Protein AF-A0A1J3KA78-F1 (afdb_monomer_lite)

InterPro domains:
  IPR032675 Leucine-rich repeat domain superfamily [G3DSA:3.80.10.10] (1-89)

Secondary structure (DSSP, 8-state):
--SS--GGGGG-TT--EEE-TT-TT---PPSS---TT--EEE-TT-TT---SS--TT-S---EEE-TTSS--S--TT---TT-----GGGGT--

Sequence (94 aa):
SLVELPSFIQHLKKLNSLDMSYCQNLEILPTGVKLESLELLLFEGCSLLKLESFPDISSNIIWLNLRKTAIEEFPPNLRLENQPLTPLMDMLSP

Structure (mmCIF, N/CA/C/O backbone):
data_AF-A0A1J3KA78-F1
#
_entry.id   AF-A0A1J3KA78-F1
#
loop_
_atom_site.group_PDB
_atom_site.id
_atom_site.type_symbol
_atom_site.label_atom_id
_atom_site.label_alt_id
_atom_site.label_comp_id
_atom_site.label_asym_id
_atom_site.label_entity_id
_atom_site.label_seq_id
_atom_site.pdbx_PDB_ins_code
_atom_site.Cartn_x
_atom_site.Cartn_y
_atom_site.Cartn_z
_atom_site.occupancy
_atom_site.B_iso_or_equiv
_atom_site.auth_seq_id
_atom_site.auth_comp_id
_atom_site.auth_asym_id
_atom_site.auth_atom_id
_atom_site.pdbx_PDB_model_num
ATOM 1 N N . SER A 1 1 ? -18.267 -2.129 2.849 1.00 73.69 1 SER A N 1
ATOM 2 C CA . SER A 1 1 ? -17.009 -1.522 3.314 1.00 73.69 1 SER A CA 1
ATOM 3 C C . SER A 1 1 ? -15.902 -2.537 3.121 1.00 73.69 1 SER A C 1
ATOM 5 O O . SER A 1 1 ? -16.180 -3.714 3.326 1.00 73.69 1 SER A O 1
ATOM 7 N N . LEU A 1 2 ? -14.723 -2.124 2.658 1.00 84.94 2 LEU A N 1
ATOM 8 C CA . LEU A 1 2 ? -13.618 -3.036 2.367 1.00 84.94 2 LEU A CA 1
ATOM 9 C C . LEU A 1 2 ? -12.696 -3.148 3.586 1.00 84.94 2 LEU A C 1
ATOM 11 O O . LEU A 1 2 ? -12.312 -2.118 4.130 1.00 84.94 2 LEU A O 1
ATOM 15 N N . VAL A 1 3 ? -12.380 -4.378 3.995 1.00 88.50 3 VAL A N 1
ATOM 16 C CA . VAL A 1 3 ? -11.527 -4.662 5.166 1.00 88.50 3 VAL A CA 1
ATOM 17 C C . VAL A 1 3 ? -10.120 -5.102 4.760 1.00 88.50 3 VAL A C 1
ATOM 19 O O . VAL A 1 3 ? -9.145 -4.755 5.419 1.00 88.50 3 VAL A O 1
ATOM 22 N N . GLU A 1 4 ? -10.013 -5.803 3.632 1.00 86.62 4 GLU A N 1
ATOM 23 C CA . GLU A 1 4 ? -8.764 -6.289 3.045 1.00 86.62 4 GLU A CA 1
ATOM 24 C C . GLU A 1 4 ? -8.818 -6.183 1.515 1.00 86.62 4 GLU A C 1
ATOM 26 O O . GLU A 1 4 ? -9.899 -6.124 0.917 1.00 86.62 4 GLU A O 1
ATOM 31 N N . LEU A 1 5 ? -7.655 -6.174 0.862 1.00 84.69 5 LEU A N 1
ATOM 32 C CA . LEU A 1 5 ? -7.601 -6.258 -0.596 1.00 84.69 5 LEU A CA 1
ATOM 33 C C . LEU A 1 5 ? -8.027 -7.657 -1.065 1.00 84.69 5 LEU A C 1
ATOM 35 O O . LEU A 1 5 ? -7.574 -8.658 -0.509 1.00 84.69 5 LEU A O 1
ATOM 39 N N . PRO A 1 6 ? -8.817 -7.760 -2.145 1.00 83.81 6 PRO A N 1
ATOM 40 C CA . PRO A 1 6 ? -9.203 -9.055 -2.674 1.00 83.81 6 PRO A CA 1
ATOM 41 C C . PRO A 1 6 ? -8.006 -9.767 -3.318 1.00 83.81 6 PRO A C 1
ATOM 43 O O . PRO A 1 6 ? -7.250 -9.178 -4.093 1.00 83.81 6 PRO A O 1
ATOM 46 N N . SER A 1 7 ? -7.877 -11.070 -3.068 1.00 82.62 7 SER A N 1
ATOM 47 C CA . SER A 1 7 ? -6.734 -11.883 -3.513 1.00 82.62 7 SER A CA 1
ATOM 48 C C . SER A 1 7 ? -6.499 -11.877 -5.028 1.00 82.62 7 SER A C 1
ATOM 50 O O . SER A 1 7 ? -5.362 -12.009 -5.476 1.00 82.62 7 SER A O 1
ATOM 52 N N . PHE A 1 8 ? -7.536 -11.665 -5.847 1.00 86.38 8 PHE A N 1
ATOM 53 C CA . PHE A 1 8 ? -7.385 -11.616 -7.304 1.00 86.38 8 PHE A CA 1
ATOM 54 C C . PHE A 1 8 ? -6.526 -10.441 -7.791 1.00 86.38 8 PHE A C 1
ATOM 56 O O . PHE A 1 8 ? -6.052 -10.493 -8.928 1.00 86.38 8 PHE A O 1
ATOM 63 N N . ILE A 1 9 ? -6.311 -9.409 -6.962 1.00 89.19 9 ILE A N 1
ATOM 64 C CA . ILE A 1 9 ? -5.523 -8.230 -7.335 1.00 89.19 9 ILE A CA 1
ATOM 65 C C . ILE A 1 9 ? -4.106 -8.615 -7.776 1.00 89.19 9 ILE A C 1
ATOM 67 O O . ILE A 1 9 ? -3.563 -8.000 -8.687 1.00 89.19 9 ILE A O 1
ATOM 71 N N . GLN A 1 10 ? -3.553 -9.710 -7.236 1.00 87.00 10 GLN A N 1
ATOM 72 C CA . GLN A 1 10 ? -2.236 -10.246 -7.598 1.00 87.00 10 GLN A CA 1
ATOM 73 C C . GLN A 1 10 ? -2.088 -10.589 -9.095 1.00 87.00 10 GLN A C 1
ATOM 75 O O . GLN A 1 10 ? -0.973 -10.678 -9.613 1.00 87.00 10 GLN A O 1
ATOM 80 N N . HIS A 1 11 ? -3.204 -10.801 -9.804 1.00 90.31 11 HIS A N 1
ATOM 81 C CA . HIS A 1 11 ? -3.217 -11.107 -11.236 1.00 90.31 11 HIS A CA 1
ATOM 82 C C . HIS A 1 11 ? -3.198 -9.848 -12.113 1.00 90.31 11 HIS A C 1
ATOM 84 O O . HIS A 1 11 ? -2.998 -9.945 -13.325 1.00 90.31 11 HIS A O 1
ATOM 90 N N . LEU A 1 12 ? -3.371 -8.659 -11.530 1.00 92.56 12 LEU A N 1
ATOM 91 C CA . LEU A 1 12 ? -3.369 -7.388 -12.250 1.00 92.56 12 LEU A CA 1
ATOM 92 C C . LEU A 1 12 ? -1.933 -6.909 -12.502 1.00 92.56 12 LEU A C 1
ATOM 94 O O . LEU A 1 12 ? -1.493 -5.880 -12.001 1.00 92.56 12 LEU A O 1
ATOM 98 N N . LYS A 1 13 ? -1.186 -7.656 -13.320 1.00 89.44 13 LYS A N 1
ATOM 99 C CA . LYS A 1 13 ? 0.249 -7.424 -13.574 1.00 89.44 13 LYS A CA 1
ATOM 100 C C . LYS A 1 13 ? 0.591 -6.061 -14.174 1.00 89.44 13 LYS A C 1
ATOM 102 O O . LYS A 1 13 ? 1.716 -5.612 -14.022 1.00 89.44 13 LYS A O 1
ATOM 107 N N . LYS A 1 14 ? -0.378 -5.413 -14.824 1.00 94.69 14 LYS A N 1
ATOM 108 C CA . LYS A 1 14 ? -0.246 -4.082 -15.438 1.00 94.69 14 LYS A CA 1
ATOM 109 C C . LYS A 1 14 ? -0.883 -2.964 -14.605 1.00 94.69 14 LYS A C 1
ATOM 111 O O . LYS A 1 14 ? -1.030 -1.854 -15.108 1.00 94.69 14 LYS A O 1
ATOM 116 N N . LEU A 1 15 ? -1.336 -3.253 -13.381 1.00 95.00 15 LEU A N 1
ATOM 117 C CA . LEU A 1 15 ? -1.917 -2.233 -12.515 1.00 95.00 15 LEU A CA 1
ATOM 118 C C . LEU A 1 15 ? -0.829 -1.232 -12.132 1.00 95.00 15 LEU A C 1
ATOM 120 O O . LEU A 1 15 ? 0.128 -1.602 -11.461 1.00 95.00 15 LEU A O 1
ATOM 124 N N . ASN A 1 16 ? -0.983 0.011 -12.581 1.00 94.94 16 ASN A N 1
ATOM 125 C CA . ASN A 1 16 ? -0.026 1.085 -12.325 1.00 94.94 16 ASN A CA 1
ATOM 126 C C . ASN A 1 16 ? -0.435 1.972 -11.138 1.00 94.94 16 ASN A C 1
ATOM 128 O O . ASN A 1 16 ? 0.421 2.445 -10.393 1.00 94.94 16 ASN A O 1
ATOM 132 N N . SER A 1 17 ? -1.739 2.123 -10.901 1.00 93.94 17 SER A N 1
ATOM 133 C CA . SER A 1 17 ? -2.282 2.926 -9.807 1.00 93.94 17 SER A CA 1
ATOM 134 C C . SER A 1 17 ? -3.316 2.137 -9.012 1.00 93.94 17 SER A C 1
ATOM 136 O O . SER A 1 17 ? -4.185 1.482 -9.592 1.00 93.94 17 SER A O 1
ATOM 138 N N . LEU A 1 18 ? -3.206 2.209 -7.687 1.00 92.06 18 LEU A N 1
ATOM 139 C CA . LEU A 1 18 ? -4.155 1.664 -6.729 1.00 92.06 18 LEU A CA 1
ATOM 140 C C . LEU A 1 18 ? -4.640 2.794 -5.817 1.00 92.06 18 LEU A C 1
ATOM 142 O O . LEU A 1 18 ? -3.890 3.285 -4.972 1.00 92.06 18 LEU A O 1
ATOM 146 N N . ASP A 1 19 ? -5.901 3.182 -5.992 1.00 93.12 19 ASP A N 1
ATOM 147 C CA . ASP A 1 19 ? -6.582 4.162 -5.150 1.00 93.12 19 ASP A CA 1
ATOM 148 C C . ASP A 1 19 ? -7.622 3.468 -4.273 1.00 93.12 19 ASP A C 1
ATOM 150 O O . ASP A 1 19 ? -8.537 2.801 -4.756 1.00 93.12 19 ASP A O 1
ATOM 154 N N . MET A 1 20 ? -7.426 3.611 -2.970 1.00 92.62 20 MET A N 1
ATOM 155 C CA . MET A 1 20 ? -8.236 3.040 -1.904 1.00 92.62 20 MET A CA 1
ATOM 156 C C . MET A 1 20 ? -8.608 4.116 -0.883 1.00 92.62 20 MET A C 1
ATOM 158 O O . MET A 1 20 ? -8.990 3.797 0.245 1.00 92.62 20 MET A O 1
ATOM 162 N N . SER A 1 21 ? -8.476 5.392 -1.249 1.00 93.25 21 SER A N 1
ATOM 163 C CA . SER A 1 21 ? -8.762 6.508 -0.366 1.00 93.25 21 SER A CA 1
ATOM 164 C C . SER A 1 21 ? -10.164 6.402 0.239 1.00 93.25 21 SER A C 1
ATOM 166 O O . SER A 1 21 ? -11.138 6.027 -0.413 1.00 93.25 21 SER A O 1
ATOM 168 N N . TYR A 1 22 ? -10.254 6.733 1.525 1.00 94.56 22 TYR A N 1
ATOM 169 C CA . TYR A 1 22 ? -11.463 6.709 2.343 1.00 94.56 22 TYR A CA 1
ATOM 170 C C . TYR A 1 22 ? -12.093 5.318 2.531 1.00 94.56 22 TYR A C 1
ATOM 172 O O . TYR A 1 22 ? -13.230 5.211 2.997 1.00 94.56 22 TYR A O 1
ATOM 180 N N . CYS A 1 23 ? -11.347 4.236 2.276 1.00 94.56 23 CYS A N 1
ATOM 181 C CA . CYS A 1 23 ? -11.696 2.902 2.763 1.00 94.56 23 CYS A CA 1
ATOM 182 C C . CYS A 1 23 ? -11.447 2.816 4.279 1.00 94.56 23 CYS A C 1
ATOM 184 O O . CYS A 1 23 ? -10.469 2.238 4.738 1.00 94.56 23 CYS A O 1
ATOM 186 N N . GLN A 1 24 ? -12.344 3.402 5.076 1.00 93.88 24 GLN A N 1
ATOM 187 C CA . GLN A 1 24 ? -12.169 3.567 6.527 1.00 93.88 24 GLN A CA 1
ATOM 188 C C . GLN A 1 24 ? -12.047 2.251 7.305 1.00 93.88 24 GLN A C 1
ATOM 190 O O . GLN A 1 24 ? -11.443 2.247 8.373 1.00 93.88 24 GLN A O 1
ATOM 195 N N . ASN A 1 25 ? -12.585 1.152 6.766 1.00 94.50 25 ASN A N 1
ATOM 196 C CA . ASN A 1 25 ? -12.495 -0.169 7.389 1.00 94.50 25 ASN A CA 1
ATOM 197 C C . ASN A 1 25 ? -11.287 -0.988 6.915 1.00 94.50 25 ASN A C 1
ATOM 199 O O . ASN A 1 25 ? -11.156 -2.127 7.344 1.00 94.50 25 ASN A O 1
ATOM 203 N N . LEU A 1 26 ? -10.441 -0.451 6.029 1.00 92.06 26 LEU A N 1
ATOM 204 C CA . LEU A 1 26 ? -9.233 -1.136 5.584 1.00 92.06 26 LEU A CA 1
ATOM 205 C C . LEU A 1 26 ? -8.237 -1.168 6.745 1.00 92.06 26 LEU A C 1
ATOM 207 O O . LEU A 1 26 ? -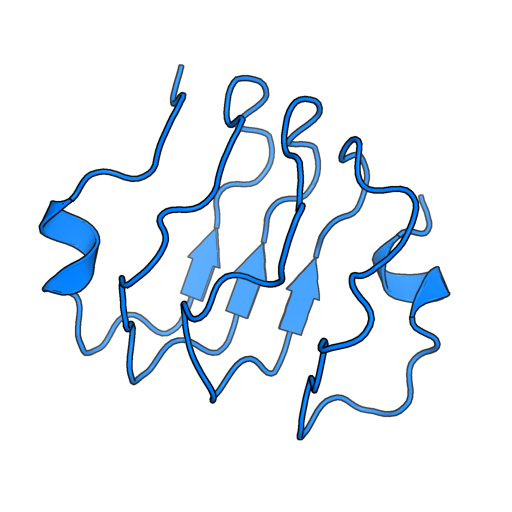7.767 -0.118 7.176 1.00 92.06 26 LEU A O 1
ATOM 211 N N . GLU A 1 27 ? -7.929 -2.363 7.243 1.00 89.25 27 GLU A N 1
ATOM 212 C CA . GLU A 1 27 ? -7.070 -2.534 8.423 1.00 89.25 27 GLU A CA 1
ATOM 213 C C . GLU A 1 27 ? -5.633 -2.894 8.046 1.00 89.25 27 GLU A C 1
ATOM 215 O O . GLU A 1 27 ? -4.680 -2.360 8.617 1.00 89.25 27 GLU A O 1
ATOM 220 N N . ILE A 1 28 ? -5.477 -3.788 7.068 1.00 81.38 28 ILE A N 1
ATOM 221 C CA . ILE A 1 28 ? -4.185 -4.344 6.670 1.00 81.38 28 ILE A CA 1
ATOM 222 C C . ILE A 1 28 ? -4.038 -4.385 5.152 1.00 81.38 28 ILE A C 1
ATOM 224 O O . ILE A 1 28 ? -4.996 -4.603 4.406 1.00 81.38 28 ILE A O 1
ATOM 228 N N . LEU A 1 29 ? -2.800 -4.211 4.693 1.00 79.44 29 LEU A N 1
ATOM 229 C CA . LEU A 1 29 ? -2.419 -4.513 3.318 1.00 79.44 29 LEU A CA 1
ATOM 230 C C . LEU A 1 29 ? -1.978 -5.975 3.223 1.00 79.44 29 LEU A C 1
ATOM 232 O O . LEU A 1 29 ? -1.373 -6.496 4.163 1.00 79.44 29 LEU A O 1
ATOM 236 N N . PRO A 1 30 ? -2.275 -6.659 2.107 1.00 73.00 30 PRO A N 1
ATOM 237 C CA . PRO A 1 30 ? -1.885 -8.045 1.942 1.00 73.00 30 PRO A CA 1
ATOM 238 C C . PRO A 1 30 ? -0.360 -8.157 1.881 1.00 73.00 30 PRO A C 1
ATOM 240 O O . PRO A 1 30 ? 0.313 -7.387 1.192 1.00 73.00 30 PRO A O 1
ATOM 243 N N . THR A 1 31 ? 0.188 -9.149 2.575 1.00 71.88 31 THR A N 1
ATOM 244 C CA . THR A 1 31 ? 1.596 -9.532 2.463 1.00 71.88 31 THR A CA 1
ATOM 245 C C . THR A 1 31 ? 1.771 -10.534 1.318 1.00 71.88 31 THR A C 1
ATOM 247 O O . THR A 1 31 ? 0.899 -11.360 1.053 1.00 71.88 31 THR A O 1
ATOM 250 N N . GLY A 1 32 ? 2.887 -10.450 0.587 1.00 73.25 32 GLY A N 1
ATOM 251 C CA . GLY A 1 32 ? 3.211 -11.393 -0.495 1.00 73.25 32 GLY A CA 1
ATOM 252 C C . GLY A 1 32 ? 2.466 -11.181 -1.822 1.00 73.25 32 GLY A C 1
ATOM 253 O O . GLY A 1 32 ? 2.622 -11.980 -2.745 1.00 73.25 32 GLY A O 1
ATOM 254 N N . VAL A 1 33 ? 1.681 -10.109 -1.957 1.00 82.62 33 VAL A N 1
ATOM 255 C CA . VAL A 1 33 ? 1.102 -9.692 -3.243 1.00 82.62 33 VAL A CA 1
ATOM 256 C C . VAL A 1 33 ? 2.134 -8.864 -3.989 1.00 82.62 33 VAL A C 1
ATOM 258 O O . VAL A 1 33 ? 2.509 -7.829 -3.482 1.00 82.62 33 VAL A O 1
ATOM 261 N N . LYS A 1 34 ? 2.545 -9.250 -5.203 1.00 86.69 34 LYS A N 1
ATOM 262 C CA . LYS A 1 34 ? 3.511 -8.466 -5.995 1.00 86.69 34 LYS A CA 1
ATOM 263 C C . LYS A 1 34 ? 2.889 -7.907 -7.275 1.00 86.69 34 LYS A C 1
ATOM 265 O O . LYS A 1 34 ? 2.638 -8.644 -8.236 1.00 86.69 34 LYS A O 1
ATOM 270 N N . LEU A 1 35 ? 2.661 -6.597 -7.283 1.00 90.81 35 LEU A N 1
ATOM 271 C CA . LEU A 1 35 ? 2.114 -5.816 -8.390 1.00 90.81 35 LEU A CA 1
ATOM 272 C C . LEU A 1 35 ? 3.259 -5.143 -9.154 1.00 90.81 35 LEU A C 1
ATOM 274 O O . LEU A 1 35 ? 3.669 -4.029 -8.857 1.00 90.81 35 LEU A O 1
ATOM 278 N N . GLU A 1 36 ? 3.792 -5.854 -10.147 1.00 89.81 36 GLU A N 1
ATOM 279 C CA . GLU A 1 36 ? 5.040 -5.509 -10.849 1.00 89.81 36 GLU A CA 1
ATOM 280 C C . GLU A 1 36 ? 5.043 -4.127 -11.520 1.00 89.81 36 GLU A C 1
ATOM 282 O O . GLU A 1 36 ? 6.098 -3.517 -11.618 1.00 89.81 36 GLU A O 1
ATOM 287 N N . SER A 1 37 ? 3.901 -3.618 -11.987 1.00 92.50 37 SER A N 1
ATOM 288 C CA . SER A 1 37 ? 3.814 -2.292 -12.628 1.00 92.50 37 SER A CA 1
ATOM 289 C C . SER A 1 37 ? 3.329 -1.176 -11.701 1.00 92.50 37 SER A C 1
ATOM 291 O O . SER A 1 37 ? 3.118 -0.066 -12.180 1.00 92.50 37 SER A O 1
ATOM 293 N N . LEU A 1 38 ? 3.101 -1.456 -10.414 1.00 91.38 38 LEU A N 1
ATOM 294 C CA . LEU A 1 38 ? 2.441 -0.511 -9.516 1.00 91.38 38 LEU A CA 1
ATOM 295 C C . LEU A 1 38 ? 3.398 0.598 -9.076 1.00 91.38 38 LEU A C 1
ATOM 297 O O . LEU A 1 38 ? 4.424 0.328 -8.451 1.00 91.38 38 LEU A O 1
ATOM 301 N N . GLU A 1 39 ? 3.000 1.833 -9.359 1.00 90.00 39 GLU A N 1
ATOM 302 C CA . GLU A 1 39 ? 3.770 3.058 -9.148 1.00 90.00 39 GLU A CA 1
ATOM 303 C C . GLU A 1 39 ? 3.077 4.007 -8.157 1.00 90.00 39 GLU A C 1
ATOM 305 O O . GLU A 1 39 ? 3.746 4.655 -7.351 1.00 90.00 39 GLU A O 1
ATOM 310 N N . LEU A 1 40 ? 1.740 4.072 -8.173 1.00 90.00 40 LEU A N 1
ATOM 311 C CA . LEU A 1 40 ? 0.954 5.014 -7.368 1.00 90.00 40 LEU A CA 1
ATOM 312 C C . LEU A 1 40 ? 0.062 4.280 -6.357 1.00 90.00 40 LEU A C 1
ATOM 314 O O . LEU A 1 40 ? -0.788 3.483 -6.757 1.00 90.00 40 LEU A O 1
ATOM 318 N N . LEU A 1 41 ? 0.217 4.575 -5.061 1.00 89.25 41 LEU A N 1
ATOM 319 C CA . LEU A 1 41 ? -0.629 4.038 -3.986 1.00 89.25 41 LEU A CA 1
ATOM 320 C C . LEU A 1 41 ? -1.276 5.169 -3.181 1.00 89.25 41 LEU A C 1
ATOM 322 O O . LEU A 1 41 ? -0.584 5.984 -2.569 1.00 89.25 41 LEU A O 1
ATOM 326 N N . LEU A 1 42 ? -2.608 5.202 -3.144 1.00 91.38 42 LEU A N 1
ATOM 327 C CA . LEU A 1 42 ? -3.377 6.223 -2.432 1.00 91.38 42 LEU A CA 1
ATOM 328 C C . LEU A 1 42 ? -4.267 5.569 -1.368 1.00 91.38 42 LEU A C 1
ATOM 330 O O . LEU A 1 42 ? -5.176 4.811 -1.690 1.00 91.38 42 LEU A O 1
ATOM 334 N N . PHE A 1 43 ? -4.004 5.874 -0.095 1.00 91.69 43 PHE A N 1
ATOM 335 C CA . PHE A 1 43 ? -4.767 5.387 1.063 1.00 91.69 43 PHE A CA 1
ATOM 336 C C . PHE A 1 43 ? -5.253 6.525 1.963 1.00 91.69 43 PHE A C 1
ATOM 338 O O . PHE A 1 43 ? -5.564 6.301 3.134 1.00 91.69 43 PHE A O 1
ATOM 345 N N . GLU A 1 44 ? -5.327 7.753 1.440 1.00 91.69 44 GLU A N 1
ATOM 346 C CA . GLU A 1 44 ? -5.770 8.898 2.239 1.00 91.69 44 GLU A CA 1
ATOM 347 C C . GLU A 1 44 ? -7.104 8.603 2.934 1.00 91.69 44 GLU A C 1
ATOM 349 O O . GLU A 1 44 ? -8.051 8.177 2.282 1.00 91.69 44 GLU A O 1
ATOM 354 N N . GLY A 1 45 ? -7.195 8.828 4.243 1.00 93.50 45 GLY A N 1
ATOM 355 C CA . GLY A 1 45 ? -8.433 8.629 5.000 1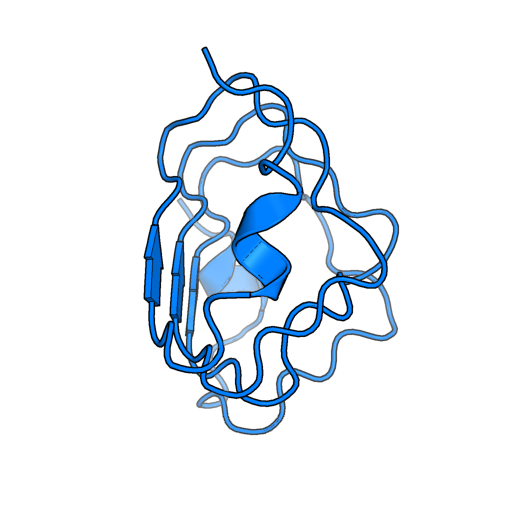.00 93.50 45 GLY A CA 1
ATOM 356 C C . GLY A 1 45 ? -8.756 7.174 5.354 1.00 93.50 45 GLY A C 1
ATOM 357 O O . GLY A 1 45 ? -9.857 6.910 5.841 1.00 93.50 45 GLY A O 1
ATOM 358 N N . CYS A 1 46 ? -7.837 6.226 5.138 1.00 93.88 46 CYS A N 1
ATOM 359 C CA . CYS A 1 46 ? -7.959 4.862 5.663 1.00 93.88 46 CYS A CA 1
ATOM 360 C C . CYS A 1 46 ? -7.605 4.845 7.158 1.00 93.88 46 CYS A C 1
ATOM 362 O O . CYS A 1 46 ? -6.504 4.473 7.557 1.00 93.88 46 CYS A O 1
ATOM 364 N N . SER A 1 47 ? -8.538 5.290 7.999 1.00 92.88 47 SER A N 1
ATOM 365 C CA . SER A 1 47 ? -8.306 5.555 9.425 1.00 92.88 47 SER A CA 1
ATOM 366 C C . SER A 1 47 ? -7.963 4.330 10.275 1.00 92.88 47 SER A C 1
ATOM 368 O O . SER A 1 47 ? -7.426 4.500 11.362 1.00 92.88 47 SER A O 1
ATOM 370 N N . LEU A 1 48 ? -8.286 3.113 9.824 1.00 93.31 48 LEU A N 1
ATOM 371 C CA . LEU A 1 48 ? -7.937 1.874 10.531 1.00 93.31 48 LEU A CA 1
ATOM 372 C C . LEU A 1 48 ? -6.680 1.190 9.981 1.00 93.31 48 LEU A C 1
ATOM 374 O O . LEU A 1 48 ? -6.256 0.181 10.544 1.00 93.31 48 LEU A O 1
ATOM 378 N N . LEU A 1 49 ? -6.076 1.738 8.921 1.00 90.50 49 LEU A N 1
ATOM 379 C CA . LEU A 1 49 ? -4.926 1.131 8.266 1.00 90.50 49 LEU A CA 1
ATOM 380 C C . LEU A 1 49 ? -3.699 1.182 9.179 1.00 90.50 49 LEU A C 1
ATOM 382 O O . LEU A 1 49 ? -3.314 2.254 9.651 1.00 90.50 49 LEU A O 1
ATOM 386 N N . LYS A 1 50 ? -3.066 0.025 9.378 1.00 84.38 50 LYS A N 1
ATOM 387 C CA . LYS A 1 50 ? -1.831 -0.139 10.155 1.00 84.38 50 LYS A CA 1
ATOM 388 C C . LYS A 1 50 ? -0.716 -0.711 9.282 1.00 84.38 50 LYS A C 1
ATOM 390 O O . LYS A 1 50 ? -0.971 -1.511 8.383 1.00 84.38 50 LYS A O 1
ATOM 395 N N . LEU A 1 51 ? 0.529 -0.340 9.584 1.00 78.81 51 LEU A N 1
ATOM 396 C CA . LEU A 1 51 ? 1.733 -0.878 8.945 1.00 78.81 51 LEU A CA 1
ATOM 397 C C . LEU A 1 51 ? 2.712 -1.388 10.007 1.00 78.81 51 LEU A C 1
ATOM 399 O O . LEU A 1 51 ? 3.451 -0.607 10.593 1.00 78.81 51 LEU A O 1
ATOM 403 N N . GLU A 1 52 ? 2.747 -2.701 10.240 1.00 71.88 52 GLU A N 1
ATOM 404 C CA . GLU A 1 52 ? 3.801 -3.319 11.069 1.00 71.88 52 GLU A CA 1
ATOM 405 C C . GLU A 1 52 ? 5.116 -3.469 10.290 1.00 71.88 52 GLU A C 1
ATOM 407 O O . GLU A 1 52 ? 6.217 -3.368 10.827 1.00 71.88 52 GLU A O 1
ATOM 412 N N . SER A 1 53 ? 4.994 -3.686 8.983 1.00 72.00 53 SER A N 1
ATOM 413 C CA . SER A 1 53 ? 6.079 -3.665 8.013 1.00 72.00 53 SER A CA 1
ATOM 414 C C . SER A 1 53 ? 5.560 -3.026 6.734 1.00 72.00 53 SER A C 1
ATOM 416 O O . SER A 1 53 ? 4.348 -2.993 6.495 1.00 72.00 53 SER A O 1
ATOM 418 N N . PHE A 1 54 ? 6.457 -2.472 5.920 1.00 70.19 54 PHE A N 1
ATOM 419 C CA . PHE A 1 54 ? 6.020 -1.967 4.631 1.00 70.19 54 PHE A CA 1
ATOM 420 C C . PHE A 1 54 ? 5.630 -3.164 3.759 1.00 70.19 54 PHE A C 1
ATOM 422 O O . PHE A 1 54 ? 6.426 -4.104 3.660 1.00 70.19 54 PHE A O 1
ATOM 429 N N . PRO A 1 55 ? 4.426 -3.179 3.161 1.00 71.06 55 PRO A N 1
ATOM 430 C CA . PRO A 1 55 ? 4.000 -4.310 2.364 1.00 71.06 55 PRO A CA 1
ATOM 431 C C . PRO A 1 55 ? 4.908 -4.400 1.143 1.00 71.06 55 PRO A C 1
ATOM 433 O O . PRO A 1 55 ? 5.110 -3.415 0.432 1.00 71.06 55 PRO A O 1
ATOM 436 N N . ASP A 1 56 ? 5.434 -5.594 0.884 1.00 75.75 56 ASP A N 1
ATOM 437 C CA . ASP A 1 56 ? 6.159 -5.924 -0.347 1.00 75.75 56 ASP A CA 1
ATOM 438 C C . ASP A 1 56 ? 5.173 -6.016 -1.526 1.00 75.75 56 ASP A C 1
ATOM 440 O O . ASP A 1 56 ? 4.998 -7.065 -2.139 1.00 75.75 56 ASP A O 1
ATOM 444 N N . ILE A 1 57 ? 4.441 -4.920 -1.767 1.00 82.00 57 ILE A N 1
ATOM 445 C CA . ILE A 1 57 ? 3.368 -4.826 -2.756 1.00 82.00 57 ILE A CA 1
ATOM 446 C C . ILE A 1 57 ? 3.901 -4.468 -4.142 1.00 82.00 57 ILE A C 1
ATOM 448 O O . ILE A 1 57 ? 3.373 -4.922 -5.156 1.00 82.00 57 ILE A O 1
ATOM 452 N N . SER A 1 58 ? 4.964 -3.666 -4.191 1.00 85.38 58 SER A N 1
ATOM 453 C CA . SER A 1 58 ? 5.691 -3.291 -5.401 1.00 85.38 58 SER A CA 1
ATOM 454 C C . SER A 1 58 ? 7.041 -2.678 -5.032 1.00 85.38 58 SER A C 1
ATOM 456 O O . SER A 1 58 ? 7.156 -1.977 -4.029 1.00 85.38 58 SER A O 1
ATOM 458 N N . SER A 1 59 ? 8.05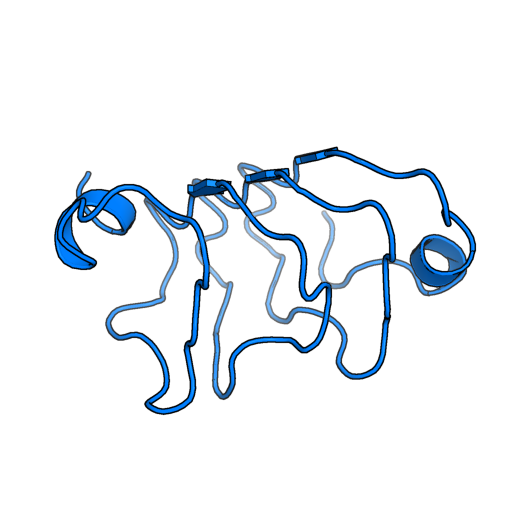2 -2.904 -5.873 1.00 83.00 59 SER A N 1
ATOM 459 C CA . SER A 1 59 ? 9.355 -2.231 -5.801 1.00 83.00 59 SER A CA 1
ATOM 460 C C . SER A 1 59 ? 9.418 -0.937 -6.622 1.00 83.00 59 SER A C 1
ATOM 462 O O . SER A 1 59 ? 10.450 -0.279 -6.628 1.00 83.00 59 SER A O 1
ATOM 464 N N . ASN A 1 60 ? 8.347 -0.594 -7.345 1.00 85.00 60 ASN A N 1
ATOM 465 C CA . ASN A 1 60 ? 8.310 0.511 -8.311 1.00 85.00 60 ASN A CA 1
ATOM 466 C C . ASN A 1 60 ? 7.504 1.721 -7.811 1.00 85.00 60 ASN A C 1
ATOM 468 O O . ASN A 1 60 ? 7.143 2.587 -8.599 1.00 85.00 60 ASN A O 1
ATOM 472 N N . ILE A 1 61 ? 7.195 1.787 -6.512 1.00 83.31 61 ILE A N 1
ATOM 473 C CA . ILE A 1 61 ? 6.340 2.836 -5.942 1.00 83.31 61 ILE A CA 1
ATOM 474 C C . ILE A 1 61 ? 7.037 4.199 -6.019 1.00 83.31 61 ILE A C 1
ATOM 476 O O . ILE A 1 61 ? 8.000 4.455 -5.300 1.00 83.31 61 ILE A O 1
ATOM 480 N N . ILE A 1 62 ? 6.488 5.102 -6.832 1.00 83.69 62 ILE A N 1
ATOM 481 C CA . ILE A 1 62 ? 6.961 6.485 -6.992 1.00 83.69 62 ILE A CA 1
ATOM 482 C C . ILE A 1 62 ? 6.139 7.485 -6.178 1.00 83.69 62 ILE A C 1
ATOM 484 O O . ILE A 1 62 ? 6.614 8.579 -5.892 1.00 83.69 62 ILE A O 1
ATOM 488 N N . TRP A 1 63 ? 4.903 7.138 -5.809 1.00 84.56 63 TRP A N 1
ATOM 489 C CA . TRP A 1 63 ? 4.042 8.004 -5.006 1.00 84.56 63 TRP A CA 1
ATOM 490 C C . TRP A 1 63 ? 3.214 7.189 -4.025 1.00 84.56 63 TRP A C 1
ATOM 492 O O . TRP A 1 63 ? 2.574 6.202 -4.393 1.00 84.56 63 TRP A O 1
ATOM 502 N N . LEU A 1 64 ? 3.191 7.646 -2.777 1.00 84.94 64 LEU A N 1
ATOM 503 C CA . LEU A 1 64 ? 2.433 7.034 -1.699 1.00 84.94 64 LEU A CA 1
ATOM 504 C C . LEU A 1 64 ? 1.741 8.135 -0.885 1.00 84.94 64 LEU A C 1
ATOM 506 O O . LEU A 1 64 ? 2.396 9.049 -0.397 1.00 84.94 64 L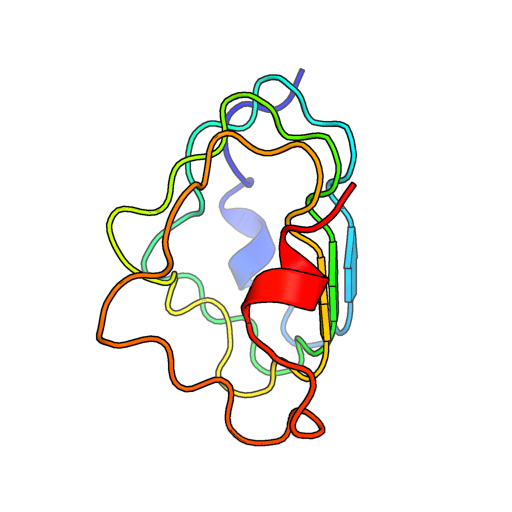EU A O 1
ATOM 510 N N . ASN A 1 65 ? 0.421 8.050 -0.731 1.00 87.31 65 ASN A N 1
ATOM 511 C CA . ASN A 1 65 ? -0.354 8.965 0.110 1.00 87.31 65 ASN A CA 1
ATOM 512 C C . ASN A 1 65 ? -0.972 8.193 1.280 1.00 87.31 65 ASN A C 1
ATOM 514 O O . ASN A 1 65 ? -1.851 7.356 1.072 1.00 87.31 65 ASN A O 1
ATOM 518 N N . LEU A 1 66 ? -0.516 8.496 2.496 1.00 87.69 66 LEU A N 1
ATOM 519 C CA . LEU A 1 66 ? -0.978 7.890 3.750 1.00 87.69 66 LEU A CA 1
ATOM 520 C C . LEU A 1 66 ? -1.607 8.922 4.697 1.00 87.69 66 LEU A C 1
ATOM 522 O O . LEU A 1 66 ? -1.756 8.662 5.893 1.00 87.69 66 LEU A O 1
ATOM 526 N N . ARG A 1 67 ? -1.990 10.097 4.189 1.00 88.38 67 ARG A N 1
ATOM 527 C CA . ARG A 1 67 ? -2.608 11.138 5.017 1.00 88.38 67 ARG A CA 1
ATOM 528 C C . ARG A 1 67 ? -3.888 10.626 5.668 1.00 88.38 67 ARG A C 1
ATOM 530 O O . ARG A 1 67 ? -4.641 9.864 5.065 1.00 88.38 67 ARG A O 1
ATOM 537 N N . LYS A 1 68 ? -4.181 11.078 6.888 1.00 91.06 68 LYS A N 1
ATOM 538 C CA . LYS A 1 68 ? -5.402 10.692 7.629 1.00 91.06 68 LYS A CA 1
ATOM 539 C C . LYS A 1 68 ? -5.541 9.167 7.831 1.00 91.06 68 LYS A C 1
ATOM 541 O O . LYS A 1 68 ? -6.657 8.646 7.853 1.00 91.06 68 LYS A O 1
ATOM 546 N N . THR A 1 69 ? -4.421 8.455 7.949 1.00 90.06 69 THR A N 1
ATOM 547 C CA . THR A 1 69 ? -4.372 7.056 8.410 1.00 90.06 69 THR A CA 1
ATOM 548 C C . THR A 1 69 ? -3.983 7.006 9.893 1.00 90.06 69 THR A C 1
ATOM 550 O O . THR A 1 69 ? -3.670 8.041 10.478 1.00 90.06 69 THR A O 1
ATOM 553 N N . ALA A 1 70 ? -4.000 5.822 10.512 1.00 88.69 70 ALA A N 1
ATOM 554 C CA . ALA A 1 70 ? -3.489 5.621 11.876 1.00 88.69 70 ALA A CA 1
ATOM 555 C C . ALA A 1 70 ? -1.961 5.403 11.930 1.00 88.69 70 ALA A C 1
ATOM 557 O O . ALA A 1 70 ? -1.429 5.010 12.966 1.00 88.69 70 ALA A O 1
ATOM 558 N N . ILE A 1 71 ? -1.254 5.597 10.813 1.00 84.69 71 ILE A N 1
ATOM 559 C CA . ILE A 1 71 ? 0.189 5.378 10.712 1.00 84.69 71 ILE A CA 1
ATOM 560 C C . ILE A 1 71 ? 0.904 6.625 11.232 1.00 84.69 71 ILE A C 1
ATOM 562 O O . ILE A 1 71 ? 0.850 7.683 10.609 1.00 84.69 71 ILE A O 1
ATOM 566 N N . GLU A 1 72 ? 1.576 6.485 12.371 1.00 79.25 72 GLU A N 1
ATOM 567 C CA . GLU A 1 72 ? 2.328 7.575 13.007 1.00 79.25 72 GLU A CA 1
ATOM 568 C C . GLU A 1 72 ? 3.799 7.593 12.568 1.00 79.25 72 GLU A C 1
ATOM 570 O O . GLU A 1 72 ? 4.390 8.656 12.396 1.00 79.25 72 GLU A O 1
ATOM 575 N N . GLU A 1 73 ? 4.379 6.414 12.330 1.00 75.25 73 GLU A N 1
ATOM 576 C CA . GLU A 1 73 ? 5.774 6.240 11.933 1.00 75.25 73 GLU A CA 1
ATOM 577 C C . GLU A 1 73 ? 5.897 5.178 10.836 1.00 75.25 73 GLU A C 1
ATOM 579 O O . GLU A 1 73 ? 5.111 4.229 10.761 1.00 75.25 73 GLU A O 1
ATOM 584 N N . PHE A 1 74 ? 6.908 5.320 9.978 1.00 72.44 74 PHE A N 1
ATOM 585 C CA . PHE A 1 74 ? 7.214 4.311 8.971 1.00 72.44 74 PHE A CA 1
ATOM 586 C C . PHE A 1 74 ? 8.121 3.211 9.540 1.00 72.44 74 PHE A C 1
ATOM 588 O O . PHE A 1 74 ? 9.061 3.510 10.279 1.00 72.44 74 PHE A O 1
ATOM 595 N N . PRO A 1 75 ? 7.916 1.939 9.149 1.00 68.25 75 PRO A N 1
ATOM 596 C CA . PRO A 1 75 ? 8.786 0.852 9.575 1.00 68.25 75 PRO A CA 1
ATOM 597 C C . PRO A 1 75 ? 10.220 1.041 9.035 1.00 68.25 75 PRO A C 1
ATOM 599 O O . PRO A 1 75 ? 10.403 1.527 7.916 1.00 68.25 75 PRO A O 1
ATOM 602 N N . PRO A 1 76 ? 11.254 0.589 9.770 1.00 60.69 76 PRO A N 1
ATOM 603 C CA . PRO A 1 76 ? 12.668 0.899 9.505 1.00 60.69 76 PRO A CA 1
ATOM 604 C C . PRO A 1 76 ? 13.216 0.373 8.166 1.00 60.69 76 PRO A C 1
ATOM 606 O O . PRO A 1 76 ? 14.293 0.778 7.740 1.00 60.69 76 PRO A O 1
ATOM 609 N N . ASN A 1 77 ? 12.482 -0.514 7.489 1.00 60.31 77 ASN A N 1
ATOM 610 C CA . ASN A 1 77 ? 12.856 -1.095 6.196 1.00 60.31 77 ASN A CA 1
ATOM 611 C C . ASN A 1 77 ? 12.190 -0.396 4.998 1.00 60.31 77 ASN A C 1
ATOM 613 O O . ASN A 1 77 ? 12.239 -0.915 3.882 1.00 60.31 77 ASN A O 1
ATOM 617 N N . LEU A 1 78 ? 11.551 0.759 5.205 1.00 61.06 78 LEU A N 1
ATOM 618 C CA . LEU A 1 78 ? 10.963 1.537 4.124 1.00 61.06 78 LEU A CA 1
ATOM 619 C C . LEU A 1 78 ? 12.061 2.116 3.216 1.00 61.06 78 LEU A C 1
ATOM 621 O O . LEU A 1 78 ? 12.667 3.142 3.516 1.00 61.06 78 LEU A O 1
ATOM 625 N N . ARG A 1 79 ? 12.293 1.471 2.071 1.00 56.97 79 ARG A N 1
ATOM 626 C CA . ARG A 1 79 ? 13.115 2.004 0.978 1.00 56.97 79 ARG A CA 1
ATOM 627 C C . ARG A 1 79 ? 12.200 2.395 -0.174 1.00 56.97 79 ARG A C 1
ATOM 629 O O . ARG A 1 79 ? 11.910 1.581 -1.044 1.00 56.97 79 ARG A O 1
ATOM 636 N N . LEU A 1 80 ? 11.737 3.641 -0.169 1.00 60.34 80 LEU A N 1
ATOM 637 C CA . LEU A 1 80 ? 11.100 4.248 -1.337 1.00 60.34 80 LEU A CA 1
ATOM 638 C C . LEU A 1 80 ? 12.213 4.719 -2.278 1.00 60.34 80 LEU A C 1
ATOM 640 O O . LEU A 1 80 ? 12.578 5.893 -2.314 1.00 60.34 80 LEU A O 1
ATOM 644 N N . GLU A 1 81 ? 12.842 3.771 -2.971 1.00 46.97 81 GLU A N 1
ATOM 645 C CA . GLU A 1 81 ? 13.830 4.109 -3.990 1.00 46.97 81 GLU A CA 1
ATOM 646 C C . GLU A 1 81 ? 13.094 4.821 -5.130 1.00 46.97 81 GLU A C 1
ATOM 648 O O . GLU A 1 81 ? 12.144 4.274 -5.683 1.00 46.97 81 GLU A O 1
ATOM 653 N N . ASN A 1 82 ? 13.531 6.040 -5.467 1.00 46.06 82 ASN A N 1
ATOM 654 C CA . ASN A 1 82 ? 13.020 6.901 -6.549 1.00 46.06 82 ASN A CA 1
ATOM 655 C C . ASN A 1 82 ? 11.915 7.923 -6.216 1.00 46.06 82 ASN A C 1
ATOM 657 O O . ASN A 1 82 ? 11.367 8.516 -7.145 1.00 46.06 82 ASN A O 1
ATOM 661 N N . GLN A 1 83 ? 11.629 8.227 -4.946 1.00 52.50 83 GLN A N 1
ATOM 662 C CA . GLN A 1 83 ? 10.865 9.447 -4.634 1.00 52.50 83 GLN A CA 1
ATOM 663 C C . GLN A 1 83 ? 11.785 10.681 -4.612 1.00 52.50 83 GLN A C 1
ATOM 665 O O . GLN A 1 83 ? 12.948 10.564 -4.207 1.00 52.50 83 GLN A O 1
ATOM 670 N N . PRO A 1 84 ? 11.316 11.877 -5.032 1.00 45.72 84 PRO A N 1
ATOM 671 C CA . PRO A 1 84 ? 11.999 13.111 -4.658 1.00 45.72 84 PRO A CA 1
ATOM 672 C C . PRO A 1 84 ? 12.169 13.119 -3.133 1.00 45.72 84 PRO A C 1
ATOM 674 O O . PRO A 1 84 ? 11.344 12.554 -2.423 1.00 45.72 84 PRO A O 1
ATOM 677 N N . LEU A 1 85 ? 13.242 13.732 -2.627 1.00 46.12 85 LEU A N 1
ATOM 678 C CA . LEU A 1 85 ? 13.546 13.862 -1.193 1.00 46.12 85 LEU A CA 1
ATOM 679 C C . LEU A 1 85 ? 12.518 14.751 -0.456 1.00 46.12 85 LEU A C 1
ATOM 681 O O . LEU A 1 85 ? 12.898 15.662 0.275 1.00 46.12 85 LEU A O 1
ATOM 685 N N . THR A 1 86 ? 11.217 14.554 -0.668 1.00 51.09 86 THR A N 1
ATOM 686 C CA . THR A 1 86 ? 10.186 15.099 0.204 1.00 51.09 86 THR A CA 1
ATOM 687 C C . THR A 1 86 ? 10.344 14.415 1.557 1.00 51.09 86 THR A C 1
ATOM 689 O O . THR A 1 86 ? 10.358 13.180 1.608 1.00 51.09 86 THR A O 1
ATOM 692 N N . PRO A 1 87 ? 10.528 15.177 2.646 1.00 51.75 87 PRO A N 1
ATOM 693 C CA . PRO A 1 87 ? 10.566 14.630 3.991 1.00 51.75 87 PRO A CA 1
ATOM 694 C C . PRO A 1 87 ? 9.423 13.637 4.205 1.00 51.75 87 PRO A C 1
ATOM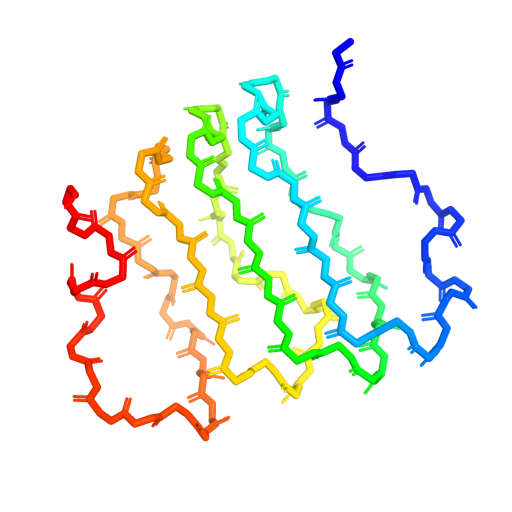 696 O O . PRO A 1 87 ? 8.276 13.934 3.891 1.00 51.75 87 PRO A O 1
ATOM 699 N N . LEU A 1 88 ? 9.723 12.473 4.786 1.00 56.50 88 LEU A N 1
ATOM 700 C CA . LEU A 1 88 ? 8.729 11.454 5.162 1.00 56.50 88 LEU A CA 1
ATOM 701 C C . LEU A 1 88 ? 7.526 12.037 5.927 1.00 56.50 88 LEU A C 1
ATOM 703 O O . LEU A 1 88 ? 6.412 11.534 5.816 1.00 56.50 88 LEU A O 1
ATOM 707 N N . MET A 1 89 ? 7.744 13.127 6.666 1.00 54.88 89 MET A N 1
ATOM 708 C CA . MET A 1 89 ? 6.698 13.847 7.393 1.00 54.88 89 MET A CA 1
ATOM 709 C C . MET A 1 89 ? 5.676 14.542 6.482 1.00 54.88 89 MET A C 1
ATOM 711 O O . MET A 1 89 ? 4.518 14.670 6.871 1.00 54.88 89 MET A O 1
ATOM 715 N N . ASP A 1 90 ? 6.040 14.928 5.259 1.00 59.84 90 ASP A N 1
ATOM 716 C CA . ASP A 1 90 ? 5.129 15.593 4.316 1.00 59.84 90 ASP A CA 1
ATOM 717 C C . ASP A 1 90 ? 4.073 14.619 3.766 1.00 59.84 90 ASP A C 1
ATOM 719 O O . ASP A 1 90 ? 2.969 15.027 3.413 1.00 59.84 90 ASP A O 1
ATOM 723 N N . MET A 1 91 ? 4.376 13.315 3.749 1.00 62.41 91 MET A N 1
ATOM 724 C CA . MET A 1 91 ? 3.457 12.256 3.304 1.00 62.41 91 MET A CA 1
ATOM 725 C C . MET A 1 91 ? 2.393 11.902 4.354 1.00 62.41 91 MET A C 1
ATOM 727 O O . MET A 1 91 ? 1.353 11.333 4.014 1.00 62.41 91 MET A O 1
ATOM 731 N N . LEU A 1 92 ? 2.668 12.225 5.622 1.00 63.53 92 LEU A N 1
ATOM 732 C CA . LEU A 1 92 ? 1.779 12.020 6.772 1.00 63.53 92 LEU A CA 1
ATOM 733 C C . LEU A 1 92 ? 1.114 13.325 7.241 1.00 63.53 92 LEU A C 1
ATOM 735 O O . LEU A 1 92 ? 0.208 13.288 8.073 1.00 63.53 92 LEU A O 1
ATOM 739 N N . SER A 1 93 ? 1.540 14.472 6.706 1.00 58.97 93 SER A N 1
ATOM 740 C CA . SER A 1 93 ? 1.009 15.78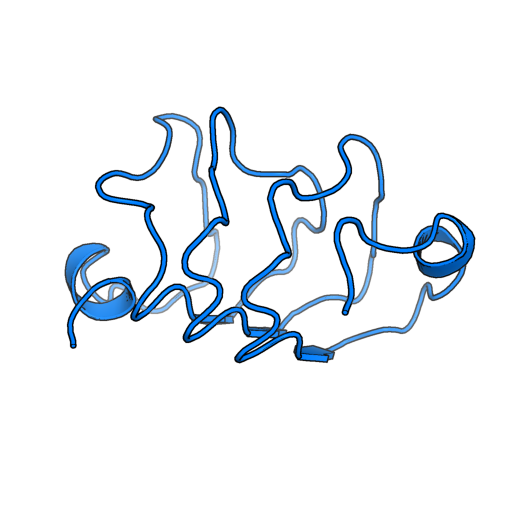4 7.078 1.00 58.97 93 SER A CA 1
ATOM 741 C C . SER A 1 93 ? -0.451 15.971 6.617 1.00 58.97 93 SER A C 1
ATOM 743 O O . SER A 1 93 ? -0.830 15.394 5.599 1.00 58.97 93 SER A O 1
ATOM 745 N N . PRO A 1 94 ? -1.279 16.748 7.346 1.00 57.19 94 PRO A N 1
ATOM 746 C CA . PRO A 1 94 ? -2.708 16.946 7.060 1.00 57.19 94 PRO A CA 1
ATOM 747 C C . PRO A 1 94 ? -3.056 17.447 5.650 1.00 57.19 94 PRO A C 1
ATOM 749 O O . PRO A 1 94 ? -2.300 18.275 5.093 1.00 57.19 94 PRO A O 1
#

Radius of gyration: 12.5 Å; chains: 1; bounding box: 31×29×28 Å

pLDDT: mean 79.9, std 14.17, range [45.72, 95.0]

Organism: Noccaea caerulescens (NCBI:txid107243)

Foldseek 3Di:
DDQEDDPCVLVQLQDAEDAPAQVCNHAEYDAPRENANHAYYHHAQNANYDPPADHNHYLRHAYYAQENYVYPDHDPPDDPPHYDPDPPVVSHDD